Protein AF-A0A915LYK5-F1 (afdb_monomer_lite)

Sequence (82 aa):
DSCPQTVTQIGKREELMYNPIKVNDVTWNFEKFLIDAEGRPRFRFHPTAWSHGQVVQKFIDQLAKEKHGGSLKQVEGEIRKQ

Secondary structure (DSSP, 8-state):
-----S-S----TTT--SSS--TTS--STT-EEEE-TTS-EEEEE-TT--STTHHHHHHHHHHHHSPPS-------------

InterPro domains:
  IPR036249 Thioredoxin-like superfamily [SSF52833] (9-63)

Radius of gyration: 20.12 Å; chains: 1; bounding box: 53×34×54 Å

Foldseek 3Di:
DDADDPDQDLDDPVPDPDPDDDRPDDRDPQWDWDAAPVRHTDYTDDNPCPPPCPSVVVVVVVRVPDDPPPPPPPPPDDPDDD

Organism: Meloidogyne javanica (NCBI:txid6303)

pLDDT: mean 81.74, std 17.58, range [38.19, 95.62]

Structure (mmCIF, N/CA/C/O backbone):
data_AF-A0A915LYK5-F1
#
_entry.id   AF-A0A915LYK5-F1
#
loop_
_atom_site.group_PDB
_atom_site.id
_atom_site.type_symbol
_atom_site.label_atom_id
_atom_site.label_alt_id
_atom_site.label_comp_id
_atom_site.label_asym_id
_atom_site.label_entity_id
_atom_site.label_seq_id
_atom_site.pdbx_PDB_ins_code
_atom_site.Cartn_x
_atom_site.Cartn_y
_atom_site.Cartn_z
_atom_site.occupancy
_atom_site.B_iso_or_equiv
_atom_site.auth_seq_id
_atom_site.auth_comp_id
_atom_site.auth_asym_id
_atom_site.auth_atom_id
_atom_site.pdbx_PDB_model_num
ATOM 1 N N . ASP A 1 1 ? -11.950 -10.836 -0.109 1.00 51.78 1 ASP A N 1
ATOM 2 C CA . ASP A 1 1 ? -10.847 -10.417 0.777 1.00 51.78 1 ASP A CA 1
ATOM 3 C C . ASP A 1 1 ? -9.517 -10.408 0.049 1.00 51.78 1 ASP A C 1
ATOM 5 O O . ASP A 1 1 ? -8.828 -11.417 -0.004 1.00 51.78 1 ASP A O 1
ATOM 9 N N . SER A 1 2 ? -9.157 -9.286 -0.569 1.00 65.25 2 SER A N 1
ATOM 10 C CA . SER A 1 2 ? -7.799 -9.105 -1.087 1.00 65.25 2 SER A CA 1
ATOM 11 C C . SER A 1 2 ? -7.463 -7.626 -1.181 1.00 65.25 2 SER A C 1
ATOM 13 O O . SER A 1 2 ? -8.246 -6.855 -1.734 1.00 65.25 2 SER A O 1
ATOM 15 N N . CYS A 1 3 ? -6.282 -7.248 -0.699 1.00 78.81 3 CYS A N 1
ATOM 16 C CA . CYS A 1 3 ? -5.688 -5.957 -1.014 1.00 78.81 3 CYS A CA 1
ATOM 17 C C . CYS A 1 3 ? -4.969 -6.088 -2.366 1.00 78.81 3 CYS A C 1
ATOM 19 O O . CYS A 1 3 ? -4.010 -6.864 -2.447 1.00 78.81 3 CYS A O 1
ATOM 21 N N . PRO A 1 4 ? -5.427 -5.398 -3.427 1.00 85.81 4 PRO A N 1
ATOM 22 C CA . PRO A 1 4 ? -4.796 -5.492 -4.736 1.00 85.81 4 PRO A CA 1
ATOM 23 C C . PRO A 1 4 ? -3.355 -4.977 -4.685 1.00 85.81 4 PRO A C 1
ATOM 25 O O . PRO A 1 4 ? -2.965 -4.238 -3.776 1.00 85.81 4 PRO A O 1
ATOM 28 N N . GLN A 1 5 ? -2.559 -5.385 -5.670 1.00 90.00 5 GLN A N 1
ATOM 29 C CA . GLN A 1 5 ? -1.194 -4.901 -5.809 1.00 90.00 5 GLN A CA 1
ATOM 30 C C . GLN A 1 5 ? -1.131 -3.388 -5.981 1.00 90.00 5 GLN A C 1
ATOM 32 O O . GLN A 1 5 ? -2.002 -2.780 -6.603 1.00 90.00 5 GLN A O 1
ATOM 37 N N . THR A 1 6 ? -0.067 -2.794 -5.444 1.00 91.06 6 THR A N 1
ATOM 38 C CA . THR A 1 6 ? 0.145 -1.340 -5.514 1.00 91.06 6 THR A CA 1
ATOM 39 C C . THR A 1 6 ? 0.854 -0.912 -6.799 1.00 91.06 6 THR A C 1
ATOM 41 O O . THR A 1 6 ? 0.880 0.274 -7.121 1.00 91.06 6 THR A O 1
ATOM 44 N N . VAL A 1 7 ? 1.387 -1.880 -7.551 1.00 91.31 7 VAL A N 1
ATOM 45 C CA . VAL A 1 7 ? 2.086 -1.700 -8.828 1.00 91.31 7 VAL A CA 1
ATOM 46 C C . VAL A 1 7 ? 1.689 -2.793 -9.818 1.00 91.31 7 VAL A C 1
ATOM 48 O O . VAL A 1 7 ? 1.275 -3.884 -9.434 1.00 91.31 7 VAL A O 1
ATOM 51 N N . THR A 1 8 ? 1.841 -2.514 -11.110 1.00 88.69 8 THR A N 1
ATOM 52 C CA . THR A 1 8 ? 1.558 -3.471 -12.192 1.00 88.69 8 THR A CA 1
ATOM 53 C C . THR A 1 8 ? 2.732 -4.402 -12.496 1.00 88.69 8 THR A C 1
ATOM 55 O O . THR A 1 8 ? 2.530 -5.483 -13.044 1.00 88.69 8 THR A O 1
ATOM 58 N N . GLN A 1 9 ? 3.952 -4.003 -12.133 1.00 90.00 9 GLN A N 1
ATOM 59 C CA . GLN A 1 9 ? 5.178 -4.759 -12.360 1.00 90.00 9 GLN A CA 1
ATOM 60 C C . GLN A 1 9 ? 6.046 -4.723 -11.102 1.00 90.00 9 GLN A C 1
ATOM 62 O O . GLN A 1 9 ? 6.328 -3.652 -10.573 1.00 90.00 9 GLN A O 1
ATOM 67 N N . ILE A 1 10 ? 6.477 -5.898 -10.640 1.00 90.81 10 ILE A N 1
ATOM 68 C CA . ILE A 1 10 ? 7.264 -6.045 -9.404 1.00 90.81 10 ILE A CA 1
ATOM 69 C C . ILE A 1 10 ? 8.784 -6.046 -9.642 1.00 90.81 10 ILE A C 1
ATOM 71 O O . ILE A 1 10 ? 9.554 -5.925 -8.699 1.00 90.81 10 ILE A O 1
ATOM 75 N N . GLY A 1 11 ? 9.223 -6.187 -10.895 1.00 90.06 11 GLY A N 1
ATOM 76 C CA . GLY A 1 11 ? 10.634 -6.213 -11.286 1.00 90.06 11 GLY A CA 1
ATOM 77 C C . GLY A 1 11 ? 10.860 -7.022 -12.562 1.00 90.06 11 GLY A C 1
ATOM 78 O O . GLY A 1 11 ? 9.909 -7.560 -13.142 1.00 90.06 11 GLY A O 1
ATOM 79 N N . LYS A 1 12 ? 12.115 -7.107 -13.016 1.00 91.19 12 LYS A N 1
ATOM 80 C CA . LYS A 1 12 ? 12.517 -8.082 -14.041 1.00 91.19 12 LYS A CA 1
ATOM 81 C C . LYS A 1 12 ? 12.810 -9.421 -13.382 1.00 91.19 12 LYS A C 1
ATOM 83 O O . LYS A 1 12 ? 13.372 -9.462 -12.292 1.00 91.19 12 LYS A O 1
ATOM 88 N N . ARG A 1 13 ? 12.459 -10.521 -14.047 1.00 90.50 13 ARG A N 1
ATOM 89 C CA . ARG A 1 13 ? 12.585 -11.867 -13.472 1.00 90.50 13 ARG A CA 1
ATOM 90 C C . ARG A 1 13 ? 14.026 -12.194 -13.075 1.00 90.50 13 ARG A C 1
ATOM 92 O O . ARG A 1 13 ? 14.242 -12.849 -12.066 1.00 90.50 13 ARG A O 1
ATOM 99 N N . GLU A 1 14 ? 14.989 -11.713 -13.846 1.00 93.81 14 GLU A N 1
ATOM 100 C CA . GLU A 1 14 ? 16.421 -11.969 -13.681 1.00 93.81 14 GLU A CA 1
ATOM 101 C C . GLU A 1 14 ? 17.038 -11.145 -12.538 1.00 93.81 14 GLU A C 1
ATOM 103 O O . GLU A 1 14 ? 18.120 -11.469 -12.060 1.00 93.81 14 GLU A O 1
ATOM 108 N N . GLU A 1 15 ? 16.354 -10.086 -12.096 1.00 93.25 15 GLU A N 1
ATOM 109 C CA . GLU A 1 15 ? 16.778 -9.206 -11.000 1.00 93.25 15 GLU A CA 1
ATOM 110 C C . GLU A 1 15 ? 16.181 -9.651 -9.647 1.00 93.25 15 GLU A C 1
ATOM 112 O O . GLU A 1 15 ? 16.650 -9.233 -8.588 1.00 93.25 15 GLU A O 1
ATOM 117 N N . LEU A 1 16 ? 15.170 -10.529 -9.662 1.00 94.31 16 LEU A N 1
ATOM 118 C CA . LEU A 1 16 ? 14.493 -11.044 -8.471 1.00 94.31 16 LEU A CA 1
ATOM 119 C C . LEU A 1 16 ? 15.120 -12.374 -8.030 1.00 94.31 16 LEU A C 1
ATOM 121 O O . LEU A 1 16 ? 14.891 -13.425 -8.621 1.00 94.31 16 LEU A O 1
ATOM 125 N N . MET A 1 17 ? 15.895 -12.330 -6.946 1.00 95.62 17 MET A N 1
ATOM 126 C CA . MET A 1 17 ? 16.668 -13.468 -6.424 1.00 95.62 17 MET A CA 1
ATOM 127 C C . MET A 1 17 ? 15.827 -14.424 -5.552 1.00 95.62 17 MET A C 1
ATOM 129 O O . MET A 1 17 ? 16.282 -14.878 -4.502 1.00 95.62 17 MET A O 1
ATOM 133 N N . TYR A 1 18 ? 14.580 -14.704 -5.943 1.00 94.94 18 TYR A N 1
ATOM 134 C CA . TYR A 1 18 ? 13.672 -15.611 -5.229 1.00 94.94 18 TYR A CA 1
ATOM 135 C C . TYR A 1 18 ? 12.749 -16.375 -6.191 1.00 94.94 18 TYR A C 1
ATOM 137 O O . TYR A 1 18 ? 12.552 -15.977 -7.336 1.00 94.94 18 TYR A O 1
ATOM 145 N N . ASN A 1 19 ? 12.185 -17.501 -5.738 1.00 94.31 19 ASN A N 1
ATOM 146 C CA . ASN A 1 19 ? 11.281 -18.339 -6.532 1.00 94.31 19 ASN A CA 1
ATOM 147 C C . ASN A 1 19 ? 10.289 -19.103 -5.622 1.00 94.31 19 ASN A C 1
ATOM 149 O O . ASN A 1 19 ? 10.699 -19.558 -4.554 1.00 94.31 19 ASN A O 1
ATOM 153 N N . PRO A 1 20 ? 9.022 -19.317 -6.033 1.00 94.38 20 PRO A N 1
ATOM 154 C CA . PRO A 1 20 ? 8.383 -18.799 -7.243 1.00 94.38 20 PRO A CA 1
ATOM 155 C C . PRO A 1 20 ? 8.127 -17.294 -7.169 1.00 94.38 20 PRO A C 1
ATOM 157 O O . PRO A 1 20 ? 7.888 -16.763 -6.094 1.00 94.38 20 PRO A O 1
ATOM 160 N N . ILE A 1 21 ? 8.134 -16.643 -8.331 1.00 93.94 21 ILE A N 1
ATOM 161 C CA . ILE A 1 21 ? 7.744 -15.238 -8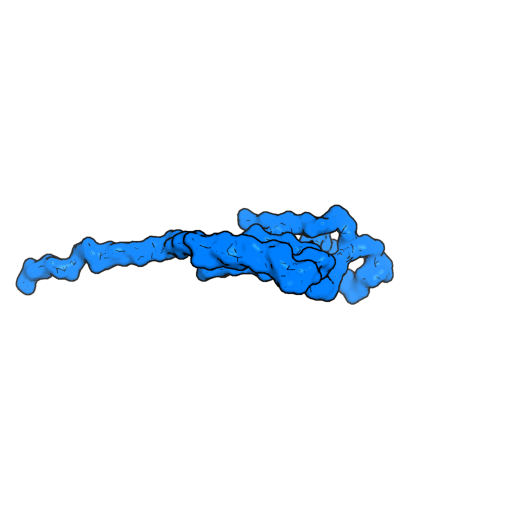.475 1.00 93.94 21 ILE A CA 1
ATOM 162 C C . ILE A 1 21 ? 6.256 -15.185 -8.831 1.00 93.94 21 ILE A C 1
ATOM 164 O O . ILE A 1 21 ? 5.814 -15.837 -9.785 1.00 93.94 21 ILE A O 1
ATOM 168 N N . LYS A 1 22 ? 5.478 -14.413 -8.075 1.00 91.06 22 LYS A N 1
ATOM 169 C CA . LYS A 1 22 ? 4.034 -14.221 -8.235 1.00 91.06 22 LYS A CA 1
ATOM 170 C C . LYS A 1 22 ? 3.699 -12.737 -8.286 1.00 91.06 22 LYS A C 1
ATOM 172 O O . LYS A 1 22 ? 4.330 -11.907 -7.648 1.00 91.06 22 LYS A O 1
ATOM 177 N N . VAL A 1 23 ? 2.605 -12.411 -8.975 1.00 88.25 23 VAL A N 1
ATOM 178 C CA . VAL A 1 23 ? 2.122 -11.025 -9.109 1.00 88.25 23 VAL A CA 1
ATOM 179 C C . VAL A 1 23 ? 1.882 -10.368 -7.744 1.00 88.25 23 VAL A C 1
ATOM 181 O O . VAL A 1 23 ? 2.098 -9.175 -7.605 1.00 88.25 23 VAL A O 1
ATOM 184 N N . ASN A 1 24 ? 1.491 -11.132 -6.719 1.00 90.1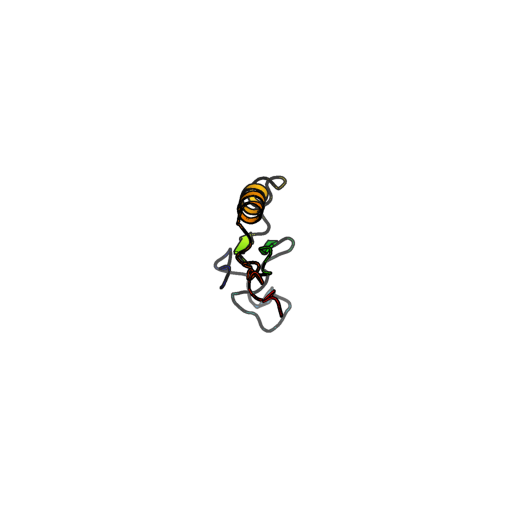9 24 ASN A N 1
ATOM 185 C CA . ASN A 1 24 ? 1.145 -10.609 -5.393 1.00 90.19 24 ASN A CA 1
ATOM 186 C C . ASN A 1 24 ? 2.324 -10.475 -4.411 1.00 90.19 24 ASN A C 1
ATOM 188 O O . ASN A 1 24 ? 2.091 -10.070 -3.268 1.00 90.19 24 ASN A O 1
ATOM 192 N N . ASP A 1 25 ? 3.555 -10.756 -4.845 1.00 93.25 25 ASP A N 1
ATOM 193 C CA . ASP A 1 25 ? 4.739 -10.701 -3.984 1.00 93.25 25 ASP A CA 1
ATOM 194 C C . ASP A 1 25 ? 5.041 -9.284 -3.477 1.00 93.25 25 ASP A C 1
ATOM 196 O O . ASP A 1 25 ? 4.558 -8.275 -4.007 1.00 93.25 25 ASP A O 1
ATOM 200 N N . VAL A 1 26 ? 5.804 -9.211 -2.386 1.00 92.88 26 VAL A N 1
ATOM 201 C CA . VAL A 1 26 ? 6.267 -7.941 -1.823 1.00 92.88 26 VAL A CA 1
ATOM 202 C C . VAL A 1 26 ? 7.244 -7.298 -2.799 1.00 92.88 26 VAL A C 1
ATOM 204 O O . VAL A 1 26 ? 8.188 -7.930 -3.267 1.00 92.88 26 VAL A O 1
ATOM 207 N N . THR A 1 27 ? 6.991 -6.035 -3.112 1.00 93.06 27 THR A N 1
ATOM 208 C CA . THR A 1 27 ? 7.657 -5.313 -4.203 1.00 93.06 27 THR A CA 1
ATOM 209 C C . THR A 1 27 ? 8.974 -4.690 -3.772 1.00 93.06 27 THR A C 1
ATOM 211 O O . THR A 1 27 ? 9.925 -4.656 -4.547 1.00 93.06 27 THR A O 1
ATOM 214 N N . TRP A 1 28 ? 9.050 -4.199 -2.533 1.00 92.44 28 TRP A N 1
ATOM 215 C CA . TRP A 1 28 ? 10.262 -3.599 -1.990 1.00 92.44 28 TRP A CA 1
ATOM 216 C C . TRP A 1 28 ? 10.226 -3.522 -0.463 1.00 92.44 28 TRP A C 1
ATOM 218 O O . TRP A 1 28 ? 9.200 -3.753 0.184 1.00 92.44 28 TRP A O 1
ATOM 228 N N . ASN A 1 29 ? 11.355 -3.116 0.113 1.00 93.06 29 ASN A N 1
ATOM 229 C CA . ASN A 1 29 ? 11.454 -2.790 1.528 1.00 93.06 29 ASN A CA 1
ATOM 230 C C . ASN A 1 29 ? 10.430 -1.716 1.915 1.00 93.06 29 ASN A C 1
ATOM 232 O O . ASN A 1 29 ? 10.218 -0.749 1.182 1.00 93.06 29 ASN A O 1
ATOM 236 N N . PHE A 1 30 ? 9.844 -1.868 3.103 1.00 93.19 30 PHE A N 1
ATOM 237 C CA . PHE A 1 30 ? 8.833 -0.968 3.663 1.00 93.19 30 PHE A CA 1
ATOM 238 C C . PHE A 1 30 ? 7.497 -0.925 2.910 1.00 93.19 30 PHE A C 1
ATOM 240 O O . PHE A 1 30 ? 6.762 0.052 3.054 1.00 93.19 30 PHE A O 1
ATOM 247 N N . GLU A 1 31 ? 7.127 -1.955 2.150 1.00 94.69 31 GLU A N 1
ATOM 248 C CA . GLU A 1 31 ? 5.717 -2.157 1.798 1.00 94.69 31 GLU A CA 1
ATOM 249 C C . GLU A 1 31 ? 4.883 -2.414 3.070 1.00 94.69 31 GLU A C 1
ATOM 251 O O . GLU A 1 31 ? 5.366 -3.043 4.015 1.00 94.69 31 GLU A O 1
ATOM 256 N N . LYS A 1 32 ? 3.661 -1.871 3.148 1.00 93.06 32 LYS A N 1
ATOM 257 C CA . LYS A 1 32 ? 2.865 -1.866 4.394 1.00 93.06 32 LYS A CA 1
ATOM 258 C C . LYS A 1 32 ? 1.503 -2.500 4.168 1.00 93.06 32 LYS A C 1
ATOM 260 O O . LYS A 1 32 ? 0.850 -2.221 3.164 1.00 93.06 32 LYS A O 1
ATOM 265 N N . PHE A 1 33 ? 1.052 -3.277 5.145 1.00 94.50 33 PHE A N 1
ATOM 266 C CA . PHE A 1 33 ? -0.282 -3.866 5.184 1.00 94.50 33 PHE A CA 1
ATOM 267 C C . PHE A 1 33 ? -0.994 -3.369 6.433 1.00 94.50 33 PHE A C 1
ATOM 269 O O . PHE A 1 33 ? -0.439 -3.439 7.529 1.00 94.50 33 PHE A O 1
ATOM 276 N N . LEU A 1 34 ? -2.208 -2.855 6.261 1.00 93.62 34 LEU A N 1
ATOM 277 C CA . LEU A 1 34 ? -3.053 -2.447 7.371 1.00 93.62 34 LEU A CA 1
ATOM 278 C C . LEU A 1 34 ? -4.151 -3.491 7.569 1.00 93.62 34 LEU A C 1
ATOM 280 O O . LEU A 1 34 ? -4.919 -3.783 6.646 1.00 93.62 34 LEU A O 1
ATOM 284 N N . ILE A 1 35 ? -4.172 -4.059 8.770 1.00 93.12 35 ILE A N 1
ATOM 285 C CA . ILE A 1 35 ? -5.051 -5.147 9.190 1.00 93.12 35 ILE A CA 1
ATOM 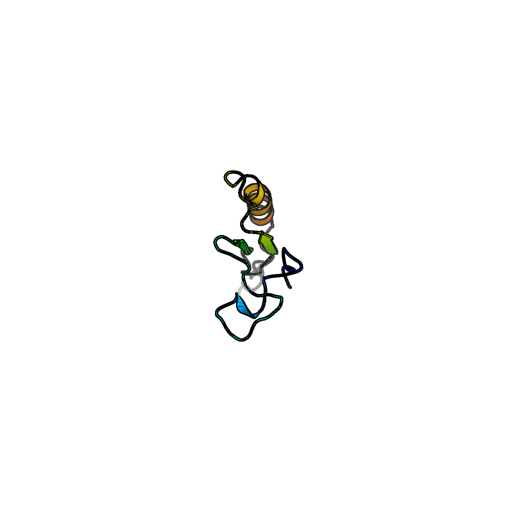286 C C . ILE A 1 35 ? -6.081 -4.573 10.170 1.00 93.12 35 ILE A C 1
ATOM 288 O O . ILE A 1 35 ? -5.718 -3.742 11.004 1.00 93.12 35 ILE A O 1
ATOM 292 N N . ASP A 1 36 ? -7.348 -4.974 10.051 1.00 92.44 36 ASP A N 1
ATOM 293 C CA . ASP A 1 36 ? -8.379 -4.587 11.023 1.00 92.44 36 ASP A CA 1
ATOM 294 C C . ASP A 1 36 ? -8.332 -5.434 12.302 1.00 92.44 36 ASP A C 1
ATOM 296 O O . ASP A 1 36 ? -7.540 -6.368 12.441 1.00 92.44 36 ASP A O 1
ATOM 300 N N . ALA A 1 37 ? -9.186 -5.086 13.262 1.00 91.44 37 ALA A N 1
ATOM 301 C CA . ALA A 1 37 ? -9.243 -5.770 14.545 1.00 91.44 37 ALA A CA 1
ATOM 302 C C . ALA A 1 37 ? -9.792 -7.205 14.458 1.00 91.44 37 ALA A C 1
ATOM 304 O O . ALA A 1 37 ? -9.556 -8.005 15.362 1.00 91.44 37 ALA A O 1
ATOM 305 N N . GLU A 1 38 ? -10.477 -7.560 13.367 1.00 90.31 38 GLU A N 1
ATOM 306 C CA . GLU A 1 38 ? -10.860 -8.941 13.060 1.00 90.31 38 GLU A CA 1
ATOM 307 C C . GLU A 1 38 ? -9.739 -9.735 12.363 1.00 90.31 38 GLU A C 1
ATOM 309 O O . GLU A 1 38 ? -9.939 -10.894 11.996 1.00 90.31 38 GLU A O 1
ATOM 314 N N . GLY A 1 39 ? -8.557 -9.140 12.174 1.00 90.62 39 GLY A N 1
ATOM 315 C CA . GLY A 1 39 ? -7.404 -9.795 11.559 1.00 90.62 39 GLY A CA 1
ATOM 316 C C . GLY A 1 39 ? -7.454 -9.843 10.029 1.00 90.62 39 GLY A C 1
ATOM 317 O O . GLY A 1 39 ? -6.679 -10.579 9.414 1.00 90.62 39 GLY A O 1
ATOM 318 N N . ARG A 1 40 ? -8.345 -9.080 9.386 1.00 91.25 40 ARG A N 1
ATOM 319 C CA . ARG A 1 40 ? -8.494 -9.072 7.924 1.00 91.25 40 ARG A CA 1
ATOM 320 C C . ARG A 1 40 ? -7.596 -8.007 7.291 1.00 91.25 40 ARG A C 1
ATOM 322 O O . ARG A 1 40 ? -7.580 -6.869 7.760 1.00 91.25 40 ARG A O 1
ATOM 329 N N . PRO A 1 41 ? -6.883 -8.310 6.191 1.00 92.81 41 PRO A N 1
ATOM 330 C CA . PRO A 1 41 ? -6.172 -7.296 5.420 1.00 92.81 41 PRO A CA 1
ATOM 331 C C . PRO A 1 41 ? -7.145 -6.315 4.765 1.00 92.81 41 PRO A C 1
ATOM 333 O O . PRO A 1 41 ? -8.048 -6.723 4.033 1.00 92.81 41 PRO A O 1
ATOM 336 N N . ARG A 1 42 ? -6.950 -5.016 5.007 1.00 92.44 42 ARG A N 1
ATOM 337 C CA . ARG A 1 42 ? -7.837 -3.957 4.499 1.00 92.44 42 ARG A CA 1
ATOM 338 C C . ARG A 1 42 ? -7.166 -3.073 3.474 1.00 92.44 42 ARG A C 1
ATOM 340 O O . ARG A 1 42 ? -7.762 -2.781 2.440 1.00 92.44 42 ARG A O 1
ATOM 347 N N . PHE A 1 43 ? -5.916 -2.700 3.724 1.00 93.19 43 PHE A N 1
ATOM 348 C CA . PHE A 1 43 ? -5.166 -1.827 2.829 1.00 93.19 43 PHE A CA 1
ATOM 349 C C . PHE A 1 43 ? -3.736 -2.322 2.638 1.00 93.19 43 PHE A C 1
ATOM 351 O O . PHE A 1 43 ? -3.131 -2.895 3.545 1.00 93.19 43 PHE A O 1
ATOM 358 N N . ARG A 1 44 ? -3.194 -2.056 1.449 1.00 94.50 44 ARG A N 1
ATOM 359 C CA . ARG A 1 44 ? -1.800 -2.298 1.072 1.00 94.50 44 ARG A CA 1
ATOM 360 C C . ARG A 1 44 ? -1.227 -0.994 0.532 1.00 94.50 44 ARG A C 1
ATOM 362 O O . ARG A 1 44 ? -1.866 -0.343 -0.291 1.00 94.50 44 ARG A O 1
ATOM 369 N N . PHE A 1 45 ? -0.048 -0.606 1.001 1.00 93.31 45 PHE A N 1
ATOM 370 C CA . PHE A 1 45 ? 0.583 0.661 0.640 1.00 93.31 45 PHE A CA 1
ATOM 371 C C . PHE A 1 45 ? 1.967 0.432 0.057 1.00 93.31 45 PHE A C 1
ATOM 373 O O . PHE A 1 45 ? 2.797 -0.240 0.672 1.00 93.31 45 PHE A O 1
ATOM 380 N N . HIS A 1 46 ? 2.218 1.070 -1.087 1.00 93.06 46 HIS A N 1
ATOM 381 C CA . HIS A 1 46 ? 3.524 1.080 -1.729 1.00 93.06 46 HIS A CA 1
ATOM 382 C C . HIS A 1 46 ? 4.585 1.657 -0.768 1.00 93.06 46 HIS A C 1
ATOM 384 O O . HIS A 1 46 ? 4.272 2.573 0.000 1.00 93.06 46 HIS A O 1
ATOM 390 N N . PRO A 1 47 ? 5.843 1.193 -0.812 1.00 92.12 47 PRO A N 1
ATOM 391 C CA . PRO A 1 47 ? 6.954 1.719 -0.017 1.00 92.12 47 PRO A CA 1
ATOM 392 C C . PRO A 1 47 ? 7.011 3.246 0.118 1.00 92.12 47 PRO A C 1
ATOM 394 O O . PRO A 1 47 ? 7.198 3.766 1.220 1.00 92.12 47 PRO A O 1
ATOM 397 N N . THR A 1 48 ? 6.783 3.960 -0.988 1.00 89.88 48 THR A N 1
ATOM 398 C CA . THR A 1 48 ? 6.847 5.431 -1.070 1.00 89.88 48 THR A CA 1
ATOM 399 C C . THR A 1 48 ? 5.651 6.149 -0.444 1.00 89.88 48 THR A C 1
ATOM 401 O O . THR A 1 48 ? 5.700 7.365 -0.269 1.00 89.88 48 THR A O 1
ATOM 404 N N . ALA A 1 49 ? 4.591 5.433 -0.063 1.00 85.88 49 ALA A N 1
ATOM 405 C CA . ALA A 1 49 ? 3.425 5.984 0.626 1.00 85.88 49 ALA A CA 1
ATOM 406 C C . ALA A 1 49 ? 3.735 6.260 2.112 1.00 85.88 49 ALA A C 1
ATOM 408 O O . ALA A 1 49 ? 3.078 5.756 3.024 1.00 85.88 49 ALA A O 1
ATOM 409 N N . TRP A 1 50 ? 4.783 7.045 2.361 1.00 75.50 50 TRP A N 1
ATOM 410 C CA . TRP A 1 50 ? 5.248 7.419 3.690 1.00 75.50 50 TRP A CA 1
ATOM 411 C C . TRP A 1 50 ? 5.737 8.870 3.719 1.00 75.50 50 TRP A C 1
ATOM 413 O O . TRP A 1 50 ? 6.918 9.156 3.898 1.00 75.50 50 TRP A O 1
ATOM 423 N N . SER A 1 51 ? 4.815 9.823 3.578 1.00 77.31 51 SER A N 1
ATOM 424 C CA . SER A 1 51 ? 5.086 11.233 3.877 1.00 77.31 51 SER A CA 1
ATOM 425 C C . SER A 1 51 ? 5.010 11.460 5.394 1.00 77.31 51 SER A C 1
ATOM 427 O O . SER A 1 51 ? 4.036 12.012 5.904 1.00 77.31 51 SER A O 1
ATOM 429 N N . HIS A 1 52 ? 6.004 10.954 6.132 1.00 75.88 52 HIS A N 1
ATOM 430 C CA . HIS A 1 52 ? 6.048 11.025 7.603 1.00 75.88 52 HIS A CA 1
ATOM 431 C C . HIS A 1 52 ? 4.797 10.423 8.276 1.00 75.88 52 HIS A C 1
ATOM 433 O O . HIS A 1 52 ? 4.224 11.001 9.193 1.00 75.88 52 HIS A O 1
ATOM 439 N N . GLY A 1 53 ? 4.312 9.285 7.770 1.00 74.12 53 GLY A N 1
ATOM 440 C CA . GLY A 1 53 ? 3.137 8.594 8.316 1.00 74.12 53 GLY A CA 1
ATOM 441 C C . GLY A 1 53 ? 1.773 9.214 7.976 1.00 74.12 53 GLY A C 1
ATOM 442 O O . GLY A 1 53 ? 0.757 8.547 8.151 1.00 74.12 53 GLY A O 1
ATOM 443 N N . GLN A 1 54 ? 1.715 10.424 7.405 1.00 79.81 54 GLN A N 1
ATOM 444 C CA . GLN A 1 54 ? 0.448 11.135 7.161 1.00 79.81 54 GLN A CA 1
ATOM 445 C C . GLN A 1 54 ? -0.509 10.402 6.210 1.00 79.81 54 GLN A C 1
ATOM 447 O O . GLN A 1 54 ? -1.724 10.454 6.399 1.00 79.81 54 GLN A O 1
ATOM 452 N N . VAL A 1 55 ? 0.023 9.717 5.190 1.00 86.69 55 VAL A N 1
ATOM 453 C CA . VAL A 1 55 ? -0.802 8.948 4.242 1.00 86.69 55 VAL A CA 1
ATOM 454 C C . VAL A 1 55 ? -1.498 7.793 4.952 1.00 86.69 55 VAL A C 1
ATOM 456 O O . VAL A 1 55 ? -2.701 7.620 4.795 1.00 86.69 55 VAL A O 1
ATOM 459 N N . VAL A 1 56 ? -0.755 7.025 5.751 1.00 89.88 56 VAL A N 1
ATOM 460 C CA . VAL A 1 56 ? -1.260 5.814 6.411 1.00 89.88 56 VAL A CA 1
ATOM 461 C C . VAL A 1 56 ? -2.176 6.168 7.587 1.00 89.88 56 VAL A C 1
ATOM 463 O O . VAL A 1 56 ? -3.169 5.477 7.805 1.00 89.88 56 VAL A O 1
ATOM 466 N N . GLN A 1 57 ? -1.903 7.275 8.292 1.00 92.06 57 GLN A N 1
ATOM 467 C CA . GLN A 1 57 ? -2.644 7.682 9.490 1.00 92.06 57 GLN A CA 1
ATOM 468 C C . GLN A 1 57 ? -4.154 7.783 9.256 1.00 92.06 57 GLN A C 1
ATOM 470 O O . GLN A 1 57 ? -4.934 7.280 10.056 1.00 92.06 57 GLN A O 1
ATOM 475 N N . LYS A 1 58 ? -4.579 8.348 8.120 1.00 92.38 58 LYS A N 1
ATOM 476 C CA . LYS A 1 58 ? -6.008 8.479 7.790 1.00 92.38 58 LYS A CA 1
ATOM 477 C C . LYS A 1 58 ? -6.730 7.128 7.747 1.00 92.38 58 LYS A C 1
ATOM 479 O O . LYS A 1 58 ? -7.878 7.036 8.169 1.00 92.38 58 LYS A O 1
ATOM 484 N N . PHE A 1 59 ? -6.060 6.087 7.253 1.00 92.62 59 PHE A N 1
ATOM 485 C CA . PHE A 1 59 ? -6.620 4.738 7.162 1.00 92.62 59 PHE A CA 1
ATOM 486 C C . PHE A 1 59 ? -6.574 4.010 8.505 1.00 92.62 59 PHE A C 1
ATOM 488 O O . PHE A 1 59 ? -7.493 3.260 8.820 1.00 92.62 59 PHE A O 1
ATOM 495 N N . ILE A 1 60 ? -5.544 4.267 9.318 1.00 93.00 60 ILE A N 1
ATOM 496 C CA . ILE A 1 60 ? -5.488 3.789 10.706 1.00 93.00 60 ILE A CA 1
ATOM 497 C C . ILE A 1 60 ? -6.677 4.350 11.490 1.00 93.00 60 ILE A C 1
ATOM 499 O O . ILE A 1 60 ? -7.431 3.585 12.085 1.00 93.00 60 ILE A O 1
ATOM 503 N N . ASP A 1 61 ? -6.895 5.665 11.427 1.00 93.81 61 ASP A N 1
ATOM 504 C CA . ASP A 1 61 ? -8.001 6.330 12.121 1.00 93.81 61 ASP A CA 1
ATOM 505 C C . ASP A 1 61 ? -9.364 5.842 11.620 1.00 93.81 61 ASP A C 1
ATOM 507 O O . ASP A 1 61 ? -10.322 5.776 12.391 1.00 93.81 61 ASP A O 1
ATOM 511 N N . GLN A 1 62 ? -9.466 5.516 10.328 1.00 92.44 62 GLN A N 1
ATOM 512 C CA . GLN A 1 62 ? -10.662 4.905 9.761 1.00 92.44 62 GLN A CA 1
ATOM 513 C C . GLN A 1 62 ? -10.928 3.542 10.405 1.00 92.44 62 GLN A C 1
ATOM 515 O O . GLN A 1 62 ? -12.006 3.355 10.963 1.00 92.44 62 GLN A O 1
ATOM 520 N N . LEU A 1 63 ? -9.964 2.615 10.367 1.00 91.75 63 LEU A N 1
ATOM 521 C CA . LEU A 1 63 ? -10.154 1.272 10.927 1.00 91.75 63 LEU A CA 1
ATOM 522 C C . LEU A 1 63 ? -10.391 1.300 12.438 1.00 91.75 63 LEU A C 1
ATOM 524 O O . LEU A 1 63 ? -11.216 0.544 12.936 1.00 91.75 63 LEU A O 1
ATOM 528 N N . ALA A 1 64 ? -9.735 2.206 13.163 1.00 91.38 64 ALA A N 1
ATOM 5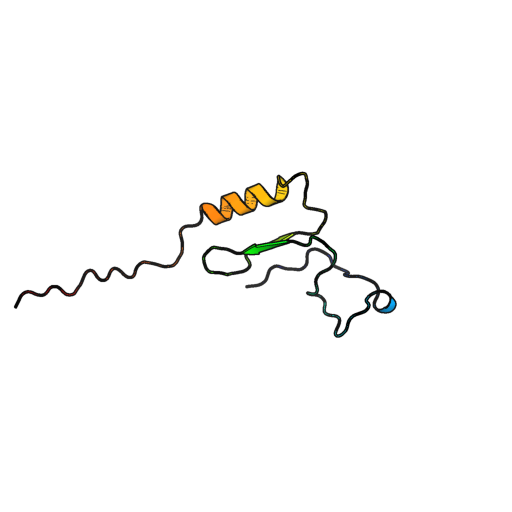29 C CA . ALA A 1 64 ? -9.940 2.365 14.601 1.00 91.38 64 ALA A CA 1
ATOM 530 C C . ALA A 1 64 ? -11.377 2.789 14.965 1.00 91.38 64 ALA A C 1
ATOM 532 O O . ALA A 1 64 ? -11.839 2.517 16.072 1.00 91.38 64 ALA A O 1
ATOM 533 N N . LYS A 1 65 ? -12.090 3.460 14.050 1.00 91.81 65 LYS A N 1
ATOM 534 C CA . LYS A 1 65 ? -13.492 3.873 14.237 1.00 91.81 65 LYS A CA 1
ATOM 535 C C . LYS A 1 65 ? -14.495 2.802 13.820 1.00 91.81 65 LYS A C 1
ATOM 537 O O . LYS A 1 65 ? -15.674 2.922 14.160 1.00 91.81 65 LYS A O 1
ATOM 542 N N . GLU A 1 66 ? -14.073 1.792 13.063 1.00 89.00 66 GLU A N 1
ATOM 543 C CA . GLU A 1 66 ? -14.959 0.707 12.662 1.00 89.00 66 GLU A CA 1
ATOM 544 C C . GLU A 1 66 ? -15.369 -0.089 13.913 1.00 89.00 66 GLU A C 1
ATOM 546 O O . GLU A 1 66 ? -14.541 -0.560 14.697 1.00 89.00 66 GLU A O 1
ATOM 551 N N . LYS A 1 67 ? -16.683 -0.195 14.151 1.00 71.12 67 LYS A N 1
ATOM 552 C CA . LYS A 1 67 ? -17.198 -1.022 15.244 1.00 71.12 67 LYS A CA 1
ATOM 553 C C . LYS A 1 67 ? -16.840 -2.467 14.944 1.00 71.12 67 LYS A C 1
ATOM 555 O O . LYS A 1 67 ? -17.114 -2.938 13.842 1.00 71.12 67 LYS A O 1
ATOM 560 N N . HIS A 1 68 ? -16.276 -3.155 15.931 1.00 69.00 68 HIS A N 1
ATOM 561 C CA . HIS A 1 68 ? -15.923 -4.553 15.761 1.00 69.00 68 HIS A CA 1
ATOM 562 C C . HIS A 1 68 ? -17.201 -5.336 15.461 1.00 69.00 68 HIS A C 1
ATOM 564 O O . HIS A 1 68 ? -18.158 -5.310 16.240 1.00 69.00 68 HIS A O 1
ATOM 570 N N . GLY A 1 69 ? -17.231 -6.001 14.309 1.00 55.03 69 GLY A N 1
ATOM 571 C CA . GLY A 1 69 ? -18.386 -6.774 13.839 1.00 55.03 69 GLY A CA 1
ATOM 572 C C . GLY A 1 69 ? -18.623 -8.052 14.650 1.00 55.03 69 GLY A C 1
ATOM 573 O O . GLY A 1 69 ? -19.571 -8.788 14.387 1.00 55.03 69 GLY A O 1
ATOM 574 N N . GLY A 1 70 ? -17.778 -8.317 15.649 1.00 50.56 70 GLY A N 1
ATOM 575 C CA . GLY A 1 70 ? -18.032 -9.279 16.705 1.00 50.56 70 GLY A CA 1
ATOM 576 C C . GLY A 1 70 ? -19.104 -8.747 17.645 1.00 50.56 70 GLY A C 1
ATOM 577 O O . GLY A 1 70 ? -18.797 -8.199 18.701 1.00 50.56 70 GLY A O 1
ATOM 578 N N . SER A 1 71 ? -20.370 -8.928 17.268 1.00 44.75 71 SER A N 1
ATOM 579 C CA . SER A 1 71 ? -21.467 -8.949 18.228 1.00 44.75 71 SER A CA 1
ATOM 580 C C . SER A 1 71 ? -21.008 -9.797 19.413 1.00 44.75 71 SER A C 1
ATOM 582 O O . SER A 1 71 ? -20.802 -11.004 19.270 1.00 44.75 71 SER A O 1
ATOM 584 N N . LEU A 1 72 ? -20.885 -9.185 20.593 1.00 47.66 72 LEU A N 1
ATOM 585 C CA . LEU A 1 72 ? -21.227 -9.892 21.818 1.00 47.66 72 LEU A CA 1
ATOM 586 C C . L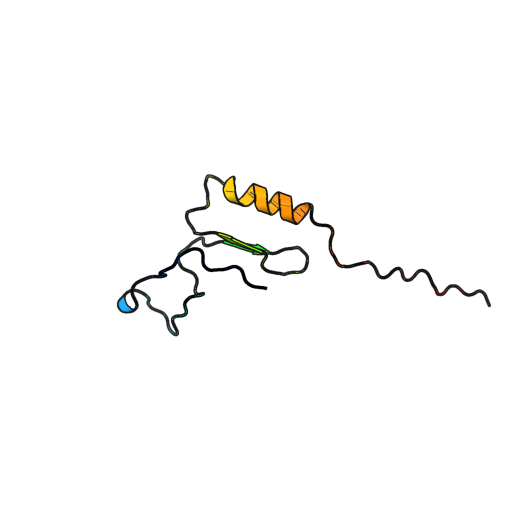EU A 1 72 ? -22.571 -10.541 21.490 1.00 47.66 72 LEU A C 1
ATOM 588 O O . LEU A 1 72 ? -23.562 -9.836 21.287 1.00 47.66 72 LEU A O 1
ATOM 592 N N . LYS A 1 73 ? -22.607 -11.861 21.283 1.00 48.28 73 LYS A N 1
ATOM 593 C CA . LYS A 1 73 ? -23.879 -12.560 21.388 1.00 48.28 73 LYS A CA 1
ATOM 594 C C . LYS A 1 73 ? -24.315 -12.230 22.804 1.00 48.28 73 LYS A C 1
ATOM 596 O O . LYS A 1 73 ? -23.644 -12.646 23.745 1.00 48.28 73 LYS A O 1
ATOM 601 N N . GLN A 1 74 ? -25.333 -11.386 22.942 1.00 42.91 74 GLN A N 1
ATOM 602 C CA . GLN A 1 74 ? -26.001 -11.192 24.213 1.00 42.91 74 GLN A CA 1
ATOM 603 C C . GLN A 1 74 ? -26.410 -12.588 24.676 1.00 42.91 74 GLN A C 1
ATOM 605 O O . GLN A 1 74 ? -27.371 -13.165 24.179 1.00 42.91 74 GLN A O 1
ATOM 610 N N . VAL A 1 75 ? -25.653 -13.157 25.607 1.00 53.31 75 VAL A N 1
ATOM 611 C CA . VAL A 1 75 ? -26.130 -14.219 26.488 1.00 53.31 75 VAL A CA 1
ATOM 612 C C . VAL A 1 75 ? -27.036 -13.562 27.535 1.00 53.31 75 VAL A C 1
ATOM 614 O O . VAL A 1 75 ? -26.820 -13.676 28.731 1.00 53.31 75 VAL A O 1
ATOM 617 N N . GLU A 1 76 ? -28.040 -12.809 27.081 1.00 47.78 76 GLU A N 1
ATOM 618 C CA . GLU A 1 76 ? -29.162 -12.368 27.906 1.00 47.78 76 GLU A CA 1
ATOM 619 C C . GLU A 1 76 ? -30.317 -13.312 27.605 1.00 47.78 76 GLU A C 1
ATOM 621 O O . GLU A 1 76 ? -31.140 -13.064 26.727 1.00 47.78 76 GLU A O 1
ATOM 626 N N . GLY A 1 77 ? -30.341 -14.458 28.283 1.00 47.25 77 GLY A N 1
ATOM 627 C CA . GLY A 1 77 ? -31.411 -15.408 28.023 1.00 47.25 77 GLY A CA 1
ATOM 628 C C . GLY A 1 77 ? -31.419 -16.707 28.803 1.00 47.25 77 GLY A C 1
ATOM 629 O O . GLY A 1 77 ? -32.084 -17.615 28.338 1.00 47.25 77 GLY A O 1
ATOM 630 N N . GLU A 1 78 ? -30.745 -16.843 29.949 1.00 42.72 78 GLU A N 1
ATOM 631 C CA . GLU A 1 78 ? -30.920 -18.048 30.778 1.00 42.72 78 GLU A CA 1
ATOM 632 C C . GLU A 1 78 ? -30.630 -17.796 32.269 1.00 42.72 78 GLU A C 1
ATOM 634 O O . GLU A 1 78 ? -29.797 -18.428 32.901 1.00 42.72 78 GLU A O 1
ATOM 639 N N . ILE A 1 79 ? -31.378 -16.866 32.871 1.00 48.12 79 ILE A N 1
ATOM 640 C CA . ILE A 1 79 ? -31.765 -17.009 34.283 1.00 48.12 79 ILE A CA 1
ATOM 641 C C . ILE A 1 79 ? -33.284 -17.170 34.294 1.00 48.12 79 ILE A C 1
ATOM 643 O O . ILE A 1 79 ? -34.043 -16.239 34.565 1.00 48.12 79 ILE A O 1
ATOM 647 N N . ARG A 1 80 ? -33.748 -18.374 33.941 1.00 44.69 80 ARG A N 1
ATOM 648 C CA . ARG A 1 80 ? -35.067 -18.824 34.383 1.00 44.69 80 ARG A CA 1
ATOM 649 C C . ARG A 1 80 ? -34.911 -19.257 35.832 1.00 44.69 80 ARG A C 1
ATOM 651 O O . ARG A 1 80 ? -34.225 -20.231 36.115 1.00 44.69 80 ARG A O 1
ATOM 658 N N . LYS A 1 81 ? -35.548 -18.499 36.726 1.00 42.03 81 LYS A N 1
ATOM 659 C CA . LYS A 1 81 ? -35.887 -18.943 38.078 1.00 42.03 81 LYS A CA 1
ATOM 660 C C . LYS A 1 81 ? -36.473 -20.358 38.014 1.00 42.03 81 LYS A C 1
ATOM 662 O O . LYS A 1 81 ? -37.496 -20.548 37.351 1.00 42.03 81 LYS A O 1
ATOM 667 N N . GLN A 1 82 ? -35.864 -21.285 38.740 1.00 38.19 82 GLN A N 1
ATOM 668 C CA . GLN A 1 82 ? -36.553 -22.347 39.467 1.00 38.19 82 GLN A CA 1
ATOM 669 C C . GLN A 1 82 ? -35.965 -22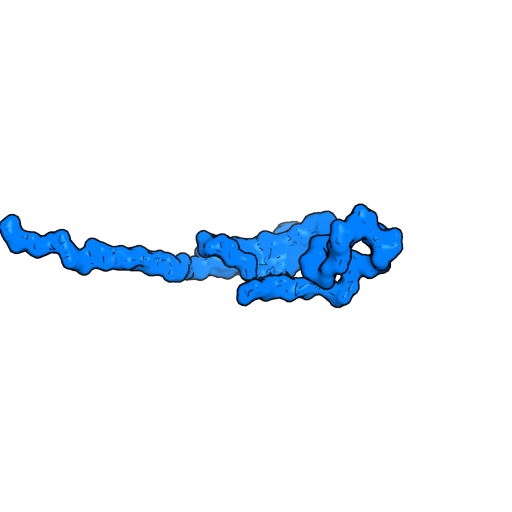.392 40.871 1.00 38.19 82 GLN A C 1
ATOM 671 O O . GLN A 1 82 ? -34.730 -22.218 40.979 1.00 38.19 82 GLN A O 1
#